Protein AF-X1QWC5-F1 (afdb_monomer_lite)

Radius of gyration: 26.07 Å; chains: 1; bounding box: 58×36×77 Å

pLDDT: mean 94.54, std 6.87, range [44.38, 98.62]

Organism: NCBI:txid412755

Secondary structure (DSSP, 8-state):
-HHHHHHHHHHHHHHHHHHHHHHHHHHHHHHHH-HHHHHHHHHHHHHHHHHHHHHHHHHHHHHHHHHHTTSSEEE--TT-SSPEEE---S-HHHHHHHHHHHGGGG-------

Sequence (113 aa):
IIPEIQAKQRELENKFIESVPYIDKIAAELYKKDKSLGRQFITDYSVNQGDNTVNEWKKLYIHLFTRFMDGNVKEPDPGQKNPKLQQPGYSKEWYKKIIEETGDKFKYKGEGN

Structure (mmCIF, N/CA/C/O backbone):
data_AF-X1QWC5-F1
#
_entry.id   AF-X1QWC5-F1
#
loop_
_atom_site.group_PDB
_atom_site.id
_atom_site.type_symbol
_atom_site.label_atom_id
_atom_site.label_alt_id
_atom_site.label_comp_id
_atom_site.label_asym_id
_atom_site.label_entity_id
_atom_site.label_seq_id
_atom_site.pdbx_PDB_ins_code
_atom_site.Cartn_x
_atom_site.Cartn_y
_atom_site.Cartn_z
_atom_site.occupancy
_atom_site.B_iso_or_equiv
_atom_site.auth_seq_id
_atom_site.auth_comp_id
_atom_site.auth_asym_id
_atom_site.auth_atom_id
_atom_site.pdbx_PDB_model_num
ATOM 1 N N . ILE A 1 1 ? -4.423 2.493 11.694 1.00 89.44 1 ILE A N 1
ATOM 2 C CA . ILE A 1 1 ? -4.800 2.430 10.256 1.00 89.44 1 ILE A CA 1
ATOM 3 C C . ILE A 1 1 ? -4.093 3.476 9.382 1.00 89.44 1 ILE A C 1
ATOM 5 O O . ILE A 1 1 ? -3.093 3.101 8.791 1.00 89.44 1 ILE A O 1
ATOM 9 N N . ILE A 1 2 ? -4.536 4.746 9.260 1.00 93.69 2 ILE A N 1
ATOM 10 C CA . ILE A 1 2 ? -3.947 5.695 8.270 1.00 93.69 2 ILE A CA 1
ATOM 11 C C . ILE A 1 2 ? -2.413 5.830 8.366 1.00 93.69 2 ILE A C 1
ATOM 13 O O . ILE A 1 2 ? -1.764 5.732 7.325 1.00 93.69 2 ILE A O 1
ATOM 17 N N . PRO A 1 3 ? -1.804 5.977 9.562 1.00 94.50 3 PRO A N 1
ATOM 18 C CA . PRO A 1 3 ? -0.346 6.056 9.664 1.00 94.50 3 PRO A CA 1
ATOM 19 C C . PRO A 1 3 ? 0.387 4.827 9.103 1.00 94.50 3 PRO A C 1
ATOM 21 O O . PRO A 1 3 ? 1.431 4.976 8.474 1.00 94.50 3 PRO A O 1
ATOM 24 N N . GLU A 1 4 ? -0.167 3.625 9.280 1.00 94.88 4 GLU A N 1
ATOM 25 C CA . GLU A 1 4 ? 0.416 2.369 8.781 1.00 94.88 4 GLU A CA 1
ATOM 26 C C . GLU A 1 4 ? 0.295 2.250 7.259 1.00 94.88 4 GLU A C 1
ATOM 28 O O . GLU A 1 4 ? 1.241 1.828 6.596 1.00 94.88 4 GLU A O 1
ATOM 33 N N . ILE A 1 5 ? -0.835 2.693 6.697 1.00 97.56 5 ILE A N 1
ATOM 34 C CA . ILE A 1 5 ? -1.030 2.780 5.244 1.00 97.56 5 ILE A CA 1
ATOM 35 C C . ILE A 1 5 ? 0.021 3.708 4.634 1.00 97.56 5 ILE A C 1
ATOM 37 O O . ILE A 1 5 ? 0.732 3.319 3.710 1.00 97.56 5 ILE A O 1
ATOM 41 N N . GLN A 1 6 ? 0.164 4.913 5.187 1.00 98.31 6 GLN A N 1
ATOM 42 C CA . GLN A 1 6 ? 1.134 5.889 4.695 1.00 98.31 6 GLN A CA 1
ATOM 43 C C . GLN A 1 6 ? 2.582 5.414 4.865 1.00 98.31 6 GLN A C 1
ATOM 45 O O . GLN A 1 6 ? 3.434 5.742 4.042 1.00 98.31 6 GLN A O 1
ATOM 50 N N . ALA A 1 7 ? 2.882 4.653 5.921 1.00 97.94 7 ALA A N 1
ATOM 51 C CA . ALA A 1 7 ? 4.205 4.072 6.114 1.00 97.94 7 ALA A CA 1
ATOM 52 C C . ALA A 1 7 ? 4.546 3.069 5.002 1.00 97.94 7 ALA A C 1
ATOM 54 O O . ALA A 1 7 ? 5.587 3.220 4.365 1.00 97.94 7 ALA A O 1
ATOM 55 N N . LYS A 1 8 ? 3.653 2.111 4.712 1.00 98.12 8 LYS A N 1
ATOM 56 C CA . LYS A 1 8 ? 3.865 1.130 3.633 1.00 98.12 8 LYS A CA 1
ATOM 57 C C . LYS A 1 8 ? 3.882 1.785 2.248 1.00 98.12 8 LYS A C 1
ATOM 59 O O . LYS A 1 8 ? 4.681 1.390 1.404 1.00 98.12 8 LYS A O 1
ATOM 64 N N . GLN A 1 9 ? 3.052 2.804 2.025 1.00 98.31 9 GLN A N 1
ATOM 65 C CA . GLN A 1 9 ? 3.083 3.589 0.791 1.00 98.31 9 GLN A CA 1
ATOM 66 C C . GLN A 1 9 ? 4.466 4.220 0.572 1.00 98.31 9 GLN A C 1
ATOM 68 O O . GLN A 1 9 ? 5.087 3.974 -0.459 1.00 98.31 9 GLN A O 1
ATOM 73 N N . ARG A 1 10 ? 4.981 4.961 1.565 1.00 98.50 10 ARG A N 1
ATOM 74 C CA . ARG A 1 10 ? 6.307 5.595 1.481 1.00 98.50 10 ARG A CA 1
ATOM 75 C C . ARG A 1 10 ? 7.433 4.581 1.300 1.00 98.50 10 ARG A C 1
ATOM 77 O O . ARG A 1 10 ? 8.359 4.840 0.545 1.00 98.50 10 ARG A O 1
ATOM 84 N N . GLU A 1 11 ? 7.360 3.441 1.984 1.00 98.06 11 GLU A N 1
ATOM 85 C CA . GLU A 1 11 ? 8.340 2.357 1.845 1.00 98.06 11 GLU A CA 1
ATOM 86 C C . GLU A 1 11 ? 8.457 1.885 0.386 1.00 98.06 11 GLU A C 1
ATOM 88 O O . GLU A 1 11 ? 9.564 1.791 -0.144 1.00 98.06 11 GLU A O 1
ATOM 93 N N . LEU A 1 12 ? 7.324 1.623 -0.276 1.00 98.25 12 LEU A N 1
ATOM 94 C CA . LEU A 1 12 ? 7.303 1.175 -1.670 1.00 98.25 12 LEU A CA 1
ATOM 95 C C . LEU A 1 12 ? 7.740 2.285 -2.634 1.00 98.25 12 LEU A C 1
ATOM 97 O O . LEU A 1 12 ? 8.581 2.043 -3.497 1.00 98.25 12 LEU A O 1
ATOM 101 N N . GLU A 1 13 ? 7.215 3.500 -2.466 1.00 98.19 13 GLU A N 1
ATOM 102 C CA . GLU A 1 13 ? 7.549 4.648 -3.317 1.00 98.19 13 GLU A CA 1
ATOM 103 C C . GLU A 1 13 ? 9.044 4.979 -3.267 1.00 98.19 13 GLU A C 1
ATOM 105 O O . GLU A 1 13 ? 9.680 5.080 -4.316 1.00 98.19 13 GLU A O 1
ATOM 110 N N . ASN A 1 14 ? 9.629 5.065 -2.069 1.00 98.44 14 ASN A N 1
ATOM 111 C CA . ASN A 1 14 ? 11.056 5.344 -1.908 1.00 98.44 14 ASN A CA 1
ATOM 112 C C . ASN A 1 14 ? 11.911 4.259 -2.568 1.00 98.44 14 ASN A C 1
ATOM 114 O O . ASN A 1 14 ? 12.844 4.574 -3.303 1.00 98.44 14 ASN A O 1
ATOM 118 N N . LYS A 1 15 ? 11.547 2.983 -2.389 1.00 97.50 15 LYS A N 1
ATOM 119 C CA . LYS A 1 15 ? 12.245 1.868 -3.040 1.00 97.50 15 LYS A CA 1
ATOM 120 C C . LYS A 1 15 ? 12.230 1.997 -4.566 1.00 97.50 15 LYS A C 1
ATOM 122 O O . LYS A 1 15 ? 13.233 1.697 -5.218 1.00 97.50 15 LYS A O 1
ATOM 127 N N . PHE A 1 16 ? 11.118 2.428 -5.160 1.00 97.50 16 PHE A N 1
ATOM 128 C CA . PHE A 1 16 ? 11.049 2.655 -6.606 1.00 97.50 16 PHE A CA 1
ATOM 129 C C . PHE A 1 16 ? 11.891 3.855 -7.031 1.00 97.50 16 PHE A C 1
ATOM 131 O O . PHE A 1 16 ? 12.699 3.720 -7.944 1.00 97.50 16 PHE A O 1
ATOM 138 N N . ILE A 1 17 ? 11.772 4.986 -6.334 1.00 98.19 17 ILE A N 1
ATOM 139 C CA . ILE A 1 17 ? 12.552 6.200 -6.612 1.00 98.19 17 ILE A CA 1
ATOM 140 C C . ILE A 1 17 ? 14.059 5.906 -6.592 1.00 98.19 17 ILE A C 1
ATOM 142 O O . ILE A 1 17 ? 14.786 6.350 -7.478 1.00 98.19 17 ILE A O 1
ATOM 146 N N . GLU A 1 18 ? 14.523 5.128 -5.615 1.00 97.75 18 GLU A N 1
ATOM 147 C CA . GLU A 1 18 ? 15.937 4.774 -5.471 1.00 97.75 18 GLU A CA 1
ATOM 148 C C . GLU A 1 18 ? 16.406 3.747 -6.512 1.00 97.75 18 GLU A C 1
ATOM 150 O O . GLU A 1 18 ? 17.527 3.843 -7.014 1.00 97.75 18 GLU A O 1
ATOM 155 N N . SER A 1 19 ? 15.574 2.756 -6.852 1.00 96.06 19 SER A N 1
ATOM 156 C CA . SER A 1 19 ? 15.990 1.647 -7.725 1.00 96.06 19 SER A CA 1
ATOM 157 C C . SER A 1 19 ? 15.859 1.939 -9.220 1.00 96.06 19 SER A C 1
ATOM 159 O O . SER A 1 19 ? 16.701 1.476 -9.994 1.00 96.06 19 SER A O 1
ATOM 161 N N . VAL A 1 20 ? 14.852 2.711 -9.644 1.00 97.50 20 VAL A N 1
ATOM 162 C CA . VAL A 1 20 ? 14.552 2.957 -11.067 1.00 97.50 20 VAL A CA 1
ATOM 163 C C . VAL A 1 20 ? 15.760 3.494 -11.851 1.00 97.50 20 VAL A C 1
ATOM 165 O O . VAL A 1 20 ? 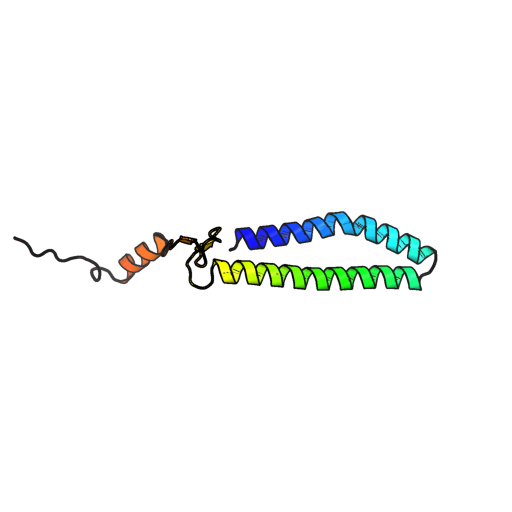16.065 2.907 -12.887 1.00 97.50 20 VAL A O 1
ATOM 168 N N . PRO A 1 21 ? 16.544 4.486 -11.374 1.00 98.06 21 PRO A N 1
ATOM 169 C CA . PRO A 1 21 ? 17.696 4.987 -12.133 1.00 98.06 21 PRO A CA 1
ATOM 170 C C . PRO A 1 21 ? 18.753 3.915 -12.451 1.00 98.06 21 PRO A C 1
ATOM 172 O O . PRO A 1 21 ? 19.370 3.928 -13.519 1.00 98.06 21 PRO A O 1
ATOM 175 N N . TYR A 1 22 ? 18.974 2.971 -11.531 1.00 97.50 22 TYR A N 1
ATOM 176 C CA . TYR A 1 22 ? 19.908 1.860 -11.734 1.00 97.50 22 TYR A CA 1
ATOM 177 C C . TYR A 1 22 ? 19.360 0.841 -12.737 1.00 97.50 22 TYR A C 1
ATOM 179 O O . TYR A 1 22 ? 20.084 0.384 -13.625 1.00 97.50 22 TYR A O 1
ATOM 187 N N . ILE A 1 23 ? 18.072 0.519 -12.619 1.00 98.06 23 ILE A N 1
ATOM 188 C CA . ILE A 1 23 ? 17.378 -0.397 -13.525 1.00 98.06 23 ILE A CA 1
ATOM 189 C C . ILE A 1 23 ? 17.356 0.167 -14.946 1.00 98.06 23 ILE A C 1
ATOM 191 O O . ILE A 1 23 ? 17.694 -0.556 -15.882 1.00 98.06 23 ILE A O 1
ATOM 195 N N . ASP A 1 24 ? 17.068 1.458 -15.106 1.00 97.38 24 ASP A N 1
ATOM 196 C CA . ASP A 1 24 ? 17.076 2.145 -16.399 1.00 97.38 24 ASP A CA 1
ATOM 197 C C . ASP A 1 24 ? 18.462 2.116 -17.045 1.00 97.38 24 ASP A C 1
ATOM 199 O O . ASP A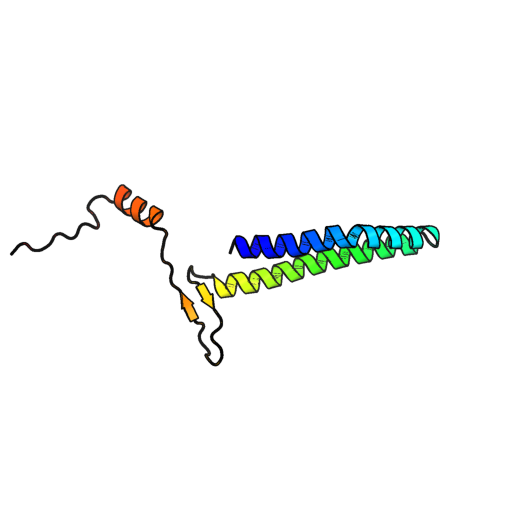 1 24 ? 18.590 1.861 -18.246 1.00 97.38 24 ASP A O 1
ATOM 203 N N . LYS A 1 25 ? 19.524 2.310 -16.252 1.00 98.12 25 LYS A N 1
ATOM 204 C CA . LYS A 1 25 ? 20.902 2.207 -16.747 1.00 98.12 25 LYS A CA 1
ATOM 205 C C . LYS A 1 25 ? 21.197 0.804 -17.285 1.00 98.12 25 LYS A C 1
ATOM 207 O O . LYS A 1 25 ? 21.722 0.682 -18.393 1.00 98.12 25 LYS A O 1
ATOM 212 N N . ILE A 1 26 ? 20.836 -0.243 -16.541 1.00 97.75 26 ILE A N 1
ATOM 213 C CA . ILE A 1 26 ? 21.016 -1.633 -16.989 1.00 97.75 26 ILE A CA 1
ATOM 214 C 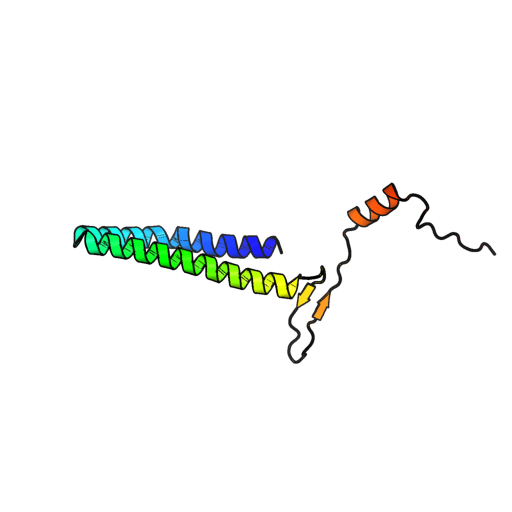C . ILE A 1 26 ? 20.190 -1.904 -18.243 1.00 97.75 26 ILE A C 1
ATOM 216 O O . ILE A 1 26 ? 20.718 -2.435 -19.219 1.00 97.75 26 ILE A O 1
ATOM 220 N N . ALA A 1 27 ? 18.915 -1.513 -18.245 1.00 97.62 27 ALA A N 1
ATOM 221 C CA . ALA A 1 27 ? 18.023 -1.706 -19.379 1.00 97.62 27 ALA A CA 1
ATOM 222 C C . ALA A 1 27 ? 18.586 -1.039 -20.643 1.00 97.62 27 ALA A C 1
ATOM 224 O O . ALA A 1 27 ? 18.607 -1.658 -21.707 1.00 97.62 27 ALA A O 1
ATOM 225 N N . ALA A 1 28 ? 19.122 0.180 -20.525 1.00 97.94 28 ALA A N 1
ATOM 226 C CA . ALA A 1 28 ? 19.751 0.897 -21.628 1.00 97.94 28 ALA A CA 1
ATOM 227 C C . ALA A 1 28 ? 21.034 0.211 -22.131 1.00 97.94 28 ALA A C 1
ATOM 229 O O . ALA A 1 28 ? 21.260 0.142 -23.341 1.00 97.94 28 ALA A O 1
ATOM 230 N N . GLU A 1 29 ? 21.878 -0.307 -21.235 1.00 98.06 29 GLU A N 1
ATOM 231 C CA . GLU A 1 29 ? 23.080 -1.063 -21.609 1.00 98.06 29 GLU A CA 1
ATOM 232 C C . GLU A 1 29 ? 22.737 -2.381 -22.314 1.00 98.06 29 GLU A C 1
ATOM 234 O O . GLU A 1 29 ? 23.342 -2.703 -23.340 1.00 98.06 29 GLU A O 1
ATOM 239 N N . LEU A 1 30 ? 21.740 -3.116 -21.813 1.00 98.12 30 LEU A N 1
ATOM 240 C CA . LEU A 1 30 ? 21.236 -4.334 -22.448 1.00 98.12 30 LEU A CA 1
ATOM 241 C C . LEU A 1 30 ? 20.622 -4.025 -23.812 1.00 98.12 30 LEU A C 1
ATOM 243 O O . LEU A 1 30 ? 20.943 -4.705 -24.779 1.00 98.12 30 LEU A O 1
ATOM 247 N N . TYR A 1 31 ? 19.830 -2.958 -23.918 1.00 97.75 31 TYR A N 1
ATOM 248 C CA . TYR A 1 31 ? 19.183 -2.547 -25.164 1.00 97.75 31 TYR A CA 1
ATOM 249 C C . TYR A 1 31 ? 20.183 -2.177 -26.267 1.00 97.75 31 TYR A C 1
ATOM 251 O O . TYR A 1 31 ? 19.949 -2.472 -27.440 1.00 97.75 31 TYR A O 1
ATOM 259 N N . LYS A 1 32 ? 21.310 -1.546 -25.905 1.00 97.94 32 LYS A N 1
ATOM 260 C CA . LYS A 1 32 ? 22.402 -1.238 -26.846 1.00 97.94 32 LYS A CA 1
ATOM 261 C C . LYS A 1 32 ? 23.061 -2.499 -27.405 1.00 97.94 32 LYS A C 1
ATOM 263 O O . LYS A 1 32 ? 23.487 -2.482 -28.555 1.00 97.94 32 LYS A O 1
ATOM 268 N N . LYS A 1 33 ? 23.165 -3.559 -26.597 1.00 96.69 33 LYS A N 1
ATOM 269 C CA . LYS A 1 33 ? 23.736 -4.852 -27.007 1.00 96.69 33 LYS A CA 1
ATOM 270 C C . LYS A 1 33 ? 22.738 -5.657 -27.836 1.00 96.69 33 LYS A C 1
ATOM 272 O O . LYS A 1 33 ? 23.078 -6.144 -28.906 1.00 96.69 33 LYS A O 1
ATOM 277 N N . ASP A 1 34 ? 21.512 -5.762 -27.339 1.00 97.81 34 ASP A N 1
ATOM 278 C CA . ASP A 1 34 ? 20.396 -6.450 -27.972 1.00 97.81 34 ASP A CA 1
ATOM 279 C C . ASP A 1 34 ? 19.081 -5.771 -27.559 1.00 97.81 34 ASP A C 1
ATOM 281 O O . ASP A 1 34 ? 18.678 -5.754 -26.391 1.00 97.81 34 ASP A O 1
ATOM 285 N N . LYS A 1 35 ? 18.369 -5.229 -28.551 1.00 97.19 35 LYS A N 1
ATOM 286 C CA . LYS A 1 35 ? 17.098 -4.529 -28.337 1.00 97.19 35 LYS A CA 1
ATOM 287 C C . LYS A 1 35 ? 16.019 -5.426 -27.728 1.00 97.19 35 LYS A C 1
ATOM 289 O O . LYS A 1 35 ? 15.157 -4.933 -27.001 1.00 97.19 35 LYS A O 1
ATOM 294 N N . SER A 1 36 ? 16.014 -6.717 -28.053 1.00 97.81 36 SER A N 1
ATOM 295 C CA . SER A 1 36 ? 15.076 -7.681 -27.479 1.00 97.81 36 SER A CA 1
ATOM 296 C C . SER A 1 36 ? 15.356 -7.873 -25.995 1.00 97.81 36 SER A C 1
ATOM 298 O O . SER A 1 36 ? 14.440 -7.753 -25.184 1.00 97.81 36 SER A O 1
ATOM 300 N N . LEU A 1 37 ? 16.628 -8.054 -25.637 1.00 97.44 37 LEU A N 1
ATOM 301 C CA . LEU A 1 37 ? 17.051 -8.274 -24.257 1.00 97.44 37 LEU A CA 1
ATOM 302 C C . LEU A 1 37 ? 16.730 -7.079 -23.352 1.00 97.44 37 LEU A C 1
ATOM 304 O O . LEU A 1 37 ? 16.178 -7.258 -22.271 1.00 97.44 37 LEU A O 1
ATOM 308 N N . GLY A 1 38 ? 17.013 -5.853 -23.805 1.00 97.88 38 GLY A N 1
ATOM 309 C CA . GLY A 1 38 ? 16.674 -4.648 -23.040 1.00 97.88 38 GLY A CA 1
ATOM 310 C C . GLY A 1 38 ? 15.165 -4.472 -22.829 1.00 97.88 38 GLY A C 1
ATOM 311 O O . GLY A 1 38 ? 14.735 -4.147 -21.723 1.00 97.88 38 GLY A O 1
ATOM 312 N N . ARG A 1 39 ? 14.347 -4.734 -23.864 1.00 98.00 39 ARG A N 1
ATOM 313 C CA . ARG A 1 39 ? 12.876 -4.675 -23.752 1.00 98.00 39 ARG A CA 1
ATOM 314 C C . ARG A 1 39 ? 12.329 -5.741 -22.814 1.00 98.00 39 ARG A C 1
ATOM 316 O O . ARG A 1 39 ? 11.445 -5.441 -22.017 1.00 98.00 39 ARG A O 1
ATOM 323 N N . GLN A 1 40 ? 12.844 -6.963 -22.906 1.00 98.12 40 GLN A N 1
ATOM 324 C CA . GLN A 1 40 ? 12.435 -8.043 -22.021 1.00 98.12 40 GLN A CA 1
ATOM 325 C C . GLN A 1 40 ? 12.784 -7.706 -20.569 1.00 98.12 40 GLN A C 1
ATOM 327 O O . GLN A 1 40 ? 11.908 -7.749 -19.716 1.00 98.12 40 GLN A O 1
ATOM 332 N N . PHE A 1 41 ? 14.013 -7.257 -20.304 1.00 98.31 41 PHE A N 1
ATOM 333 C CA . PHE A 1 41 ? 14.459 -6.917 -18.953 1.00 98.31 41 PHE A CA 1
ATOM 334 C C . PHE A 1 41 ? 13.582 -5.854 -18.275 1.00 98.31 41 PHE A C 1
ATOM 336 O O . PHE A 1 41 ? 13.158 -6.049 -17.136 1.00 98.31 41 PHE A O 1
ATOM 343 N N . ILE A 1 42 ? 13.280 -4.742 -18.960 1.00 97.56 42 ILE A N 1
ATOM 344 C CA . ILE A 1 42 ? 12.440 -3.691 -18.365 1.00 97.56 42 ILE A CA 1
ATOM 345 C C . ILE A 1 42 ? 10.988 -4.159 -18.187 1.00 97.56 42 ILE A C 1
ATOM 347 O O . ILE A 1 42 ? 10.364 -3.830 -17.183 1.00 97.56 42 ILE A O 1
ATOM 351 N N . THR A 1 43 ? 10.475 -4.981 -19.112 1.00 98.12 43 THR A N 1
ATOM 352 C CA . THR A 1 43 ? 9.132 -5.576 -19.005 1.00 98.12 43 THR A CA 1
ATOM 353 C C . THR A 1 43 ? 9.045 -6.482 -17.782 1.00 98.12 43 THR A C 1
ATOM 355 O O . THR A 1 43 ? 8.152 -6.308 -16.954 1.00 98.12 43 THR A O 1
ATOM 358 N N . ASP A 1 44 ? 10.005 -7.395 -17.631 1.00 98.38 44 ASP A N 1
ATOM 359 C CA . ASP A 1 44 ? 10.072 -8.323 -16.505 1.00 98.38 4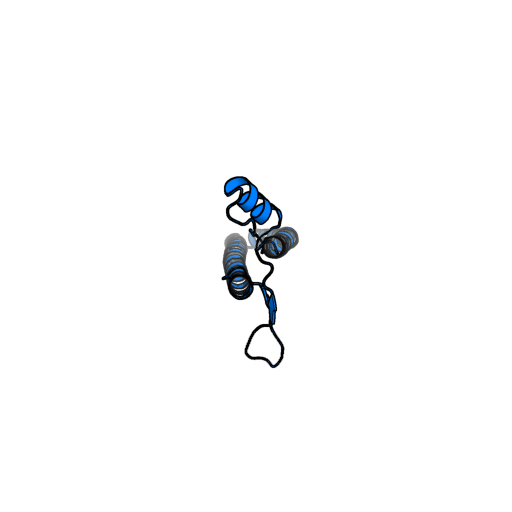4 ASP A CA 1
ATOM 360 C C . ASP A 1 44 ? 10.206 -7.559 -15.185 1.00 98.38 44 ASP A C 1
ATOM 362 O O . ASP A 1 44 ? 9.526 -7.878 -14.210 1.00 98.38 44 ASP A O 1
ATOM 366 N N . TYR A 1 45 ? 11.033 -6.510 -15.139 1.00 97.75 45 TYR A N 1
ATOM 367 C CA . TYR A 1 45 ? 11.123 -5.644 -13.966 1.00 97.75 45 TYR A CA 1
ATOM 368 C C . TYR A 1 45 ? 9.769 -5.010 -13.624 1.00 97.75 45 TYR A C 1
ATOM 370 O O . TYR A 1 45 ? 9.320 -5.131 -12.483 1.00 97.75 45 TYR A O 1
ATOM 378 N N . SER A 1 46 ? 9.102 -4.367 -14.588 1.00 97.94 46 SER A N 1
ATOM 379 C CA . SER A 1 46 ? 7.822 -3.689 -14.359 1.00 97.94 46 SER A CA 1
ATOM 380 C C . SER A 1 46 ? 6.728 -4.647 -13.888 1.00 97.94 46 SER A C 1
ATOM 382 O O . SER A 1 46 ? 6.028 -4.332 -12.925 1.00 97.94 46 SER A O 1
ATOM 384 N N . VAL A 1 47 ? 6.606 -5.823 -14.514 1.00 98.50 47 VAL A N 1
ATOM 385 C CA . VAL A 1 47 ? 5.638 -6.857 -14.107 1.00 98.50 47 VAL A CA 1
ATOM 386 C C . VAL A 1 47 ? 5.933 -7.327 -12.684 1.00 98.50 47 VAL A C 1
ATOM 388 O O . VAL A 1 47 ? 5.050 -7.280 -11.828 1.00 98.50 47 VAL A O 1
ATOM 391 N N . ASN A 1 48 ? 7.191 -7.665 -12.387 1.00 98.25 48 ASN A N 1
ATOM 392 C CA . ASN A 1 48 ? 7.589 -8.124 -11.057 1.00 98.25 48 ASN A CA 1
ATOM 393 C C . ASN A 1 48 ? 7.351 -7.064 -9.968 1.00 98.25 48 ASN A C 1
ATOM 395 O O . ASN A 1 48 ? 6.906 -7.405 -8.871 1.00 98.25 48 ASN A O 1
ATOM 399 N N . GLN A 1 49 ? 7.624 -5.779 -10.235 1.00 97.94 49 GLN A N 1
ATOM 400 C CA . GLN A 1 49 ? 7.335 -4.716 -9.263 1.00 97.94 49 GLN A CA 1
ATOM 401 C C . GLN A 1 49 ? 5.827 -4.510 -9.067 1.00 97.94 49 GLN A C 1
ATOM 403 O O . GLN A 1 49 ? 5.391 -4.283 -7.933 1.00 97.94 49 GLN A O 1
ATOM 408 N N . GLY A 1 50 ? 5.027 -4.626 -10.131 1.00 98.12 50 GLY A N 1
ATOM 409 C CA . GLY A 1 50 ? 3.566 -4.580 -10.053 1.00 98.12 50 GLY A CA 1
ATOM 410 C C . GLY A 1 50 ? 3.009 -5.700 -9.174 1.00 98.12 50 GLY A C 1
ATOM 411 O O . GLY A 1 50 ? 2.301 -5.434 -8.198 1.00 98.12 50 GLY A O 1
ATOM 412 N N . ASP A 1 51 ? 3.411 -6.939 -9.449 1.00 98.62 51 ASP A N 1
ATOM 413 C CA . ASP A 1 51 ? 2.994 -8.113 -8.678 1.00 98.62 51 ASP A CA 1
ATOM 414 C C . ASP A 1 51 ? 3.441 -8.025 -7.216 1.00 98.62 51 ASP A C 1
ATOM 416 O O . ASP A 1 51 ? 2.658 -8.281 -6.294 1.00 98.62 51 ASP A O 1
ATOM 420 N N . ASN A 1 52 ? 4.687 -7.604 -6.976 1.00 98.06 52 ASN A N 1
ATOM 421 C CA . ASN A 1 52 ? 5.193 -7.396 -5.624 1.00 98.06 52 ASN A CA 1
ATOM 422 C C . ASN A 1 52 ? 4.381 -6.332 -4.873 1.00 98.06 52 ASN A C 1
ATOM 424 O O . ASN A 1 52 ? 4.034 -6.541 -3.713 1.00 98.06 52 ASN A O 1
ATOM 428 N N . THR A 1 53 ? 4.028 -5.226 -5.531 1.00 98.38 53 THR A N 1
ATOM 429 C CA . THR A 1 53 ? 3.199 -4.167 -4.936 1.00 98.38 53 THR A CA 1
ATOM 430 C C . THR A 1 53 ? 1.858 -4.723 -4.476 1.00 98.38 53 THR A C 1
ATOM 432 O O . THR A 1 53 ? 1.487 -4.558 -3.314 1.00 98.38 53 THR A O 1
ATOM 435 N N . VAL A 1 54 ? 1.151 -5.448 -5.346 1.00 98.56 54 VAL A N 1
ATOM 436 C CA . VAL A 1 54 ? -0.135 -6.071 -4.997 1.00 98.56 54 VAL A CA 1
ATOM 437 C C . VAL A 1 54 ? 0.020 -7.036 -3.819 1.00 98.56 54 VAL A C 1
ATOM 439 O O . VAL A 1 54 ? -0.805 -7.036 -2.902 1.00 98.56 54 VAL A O 1
ATOM 442 N N . ASN A 1 55 ? 1.080 -7.843 -3.809 1.00 98.62 55 ASN A N 1
ATOM 443 C CA . ASN A 1 55 ? 1.345 -8.782 -2.722 1.00 98.62 55 ASN A CA 1
ATOM 444 C C . ASN A 1 55 ? 1.629 -8.076 -1.387 1.00 98.62 55 ASN A C 1
ATOM 446 O O . ASN A 1 55 ? 1.099 -8.493 -0.356 1.00 98.62 55 ASN A O 1
ATOM 450 N N . GLU A 1 56 ? 2.404 -6.993 -1.388 1.00 98.38 56 GLU A N 1
ATOM 451 C CA . GLU A 1 56 ? 2.662 -6.189 -0.188 1.00 98.38 56 GLU A CA 1
ATOM 452 C C . GLU A 1 56 ? 1.383 -5.529 0.346 1.00 98.38 56 GLU A C 1
ATOM 454 O O . GLU A 1 56 ? 1.126 -5.567 1.552 1.00 98.38 56 GLU A O 1
ATOM 459 N N . TRP A 1 57 ? 0.516 -5.023 -0.534 1.00 98.44 57 TRP A N 1
ATOM 460 C CA . TRP A 1 57 ? -0.788 -4.486 -0.131 1.00 98.44 57 TRP A CA 1
ATOM 461 C C . TRP A 1 57 ? -1.720 -5.554 0.445 1.00 98.44 57 TRP A C 1
ATOM 463 O O . TRP A 1 57 ? -2.413 -5.288 1.427 1.00 98.44 57 TRP A O 1
ATOM 473 N N . LYS A 1 58 ? -1.708 -6.781 -0.090 1.00 98.50 58 LYS A N 1
ATOM 474 C CA . LYS A 1 58 ? -2.455 -7.910 0.496 1.00 98.50 58 LYS A CA 1
ATOM 475 C C . LYS A 1 58 ? -1.966 -8.239 1.908 1.00 98.50 58 LYS A C 1
ATOM 477 O O . LYS A 1 58 ? -2.787 -8.447 2.800 1.00 98.50 58 LYS A O 1
ATOM 482 N N . LYS A 1 59 ? -0.649 -8.250 2.139 1.00 98.19 59 LYS A N 1
ATOM 483 C CA . LYS A 1 59 ? -0.076 -8.458 3.483 1.00 98.19 59 LYS A CA 1
ATOM 484 C C . LYS A 1 59 ? -0.485 -7.344 4.443 1.00 98.19 59 LYS A C 1
ATOM 486 O O . LYS A 1 59 ? -0.902 -7.632 5.565 1.00 98.19 59 LYS A O 1
ATOM 491 N N . LEU A 1 60 ? -0.419 -6.088 3.996 1.00 98.00 60 LEU A N 1
ATOM 492 C CA . LEU A 1 60 ? -0.868 -4.948 4.792 1.00 98.00 60 LEU A CA 1
ATOM 493 C C . LEU A 1 60 ? -2.358 -5.061 5.130 1.00 98.00 60 LEU A C 1
ATOM 495 O O . LEU A 1 60 ? -2.735 -4.851 6.277 1.00 98.00 60 LEU A O 1
ATOM 499 N N . TYR A 1 61 ? -3.201 -5.434 4.165 1.00 97.38 61 TYR A N 1
ATOM 500 C CA . TYR A 1 61 ? -4.624 -5.657 4.408 1.00 97.38 61 TYR A CA 1
ATOM 501 C C . TYR A 1 61 ? -4.851 -6.700 5.506 1.00 97.38 61 TYR A C 1
ATOM 503 O O . TYR A 1 61 ? -5.601 -6.430 6.439 1.00 97.38 61 TYR A O 1
ATOM 511 N N . ILE A 1 62 ? -4.173 -7.851 5.445 1.00 96.75 62 ILE A N 1
ATOM 512 C CA . ILE A 1 62 ? -4.286 -8.895 6.477 1.00 96.75 62 ILE A CA 1
ATOM 513 C C . ILE A 1 62 ? -3.892 -8.335 7.850 1.00 96.75 62 ILE A C 1
ATOM 515 O O . ILE A 1 62 ? -4.609 -8.548 8.831 1.00 96.75 62 ILE A O 1
ATOM 519 N N . HIS A 1 63 ? -2.793 -7.580 7.924 1.00 95.50 63 HIS A N 1
ATOM 520 C CA . HIS A 1 63 ? -2.348 -6.940 9.162 1.00 95.50 63 HIS A CA 1
ATOM 521 C C . HIS A 1 63 ? -3.394 -5.966 9.721 1.00 95.50 63 HIS A C 1
ATOM 523 O O . HIS A 1 63 ? -3.810 -6.084 10.872 1.00 95.50 63 HIS A O 1
ATOM 529 N N . LEU A 1 64 ? -3.867 -5.032 8.894 1.00 96.06 64 LEU A N 1
ATOM 530 C CA . LEU A 1 64 ? -4.837 -4.018 9.304 1.00 96.06 64 LEU A CA 1
ATOM 531 C C . LEU A 1 64 ? -6.179 -4.643 9.689 1.00 96.06 64 LEU A C 1
ATOM 533 O O . LEU A 1 64 ? -6.773 -4.259 10.694 1.00 96.06 64 LEU A O 1
ATOM 537 N N . PHE A 1 65 ? -6.651 -5.615 8.910 1.00 95.12 65 PHE A N 1
ATOM 538 C CA . PHE A 1 65 ? -7.916 -6.288 9.165 1.00 95.12 65 PHE A CA 1
ATOM 539 C C . PHE A 1 65 ? -7.875 -7.026 10.503 1.00 95.12 65 PHE A C 1
ATOM 541 O O . PHE A 1 65 ? -8.711 -6.780 11.368 1.00 95.12 65 PHE A O 1
ATOM 548 N N . THR A 1 66 ? -6.861 -7.864 10.726 1.00 93.38 66 THR A N 1
ATOM 549 C CA . THR A 1 66 ? -6.734 -8.623 11.982 1.00 93.38 66 THR A CA 1
ATOM 550 C C . THR A 1 66 ? -6.585 -7.720 13.208 1.00 93.38 66 THR A C 1
ATOM 552 O O . THR A 1 66 ? -7.109 -8.046 14.274 1.00 93.38 66 THR A O 1
ATOM 555 N N . ARG A 1 67 ? -5.941 -6.558 13.053 1.00 94.62 67 ARG A N 1
ATOM 556 C CA . ARG A 1 67 ? -5.712 -5.598 14.137 1.00 94.62 67 ARG A CA 1
ATOM 557 C C . ARG A 1 67 ? -6.917 -4.711 14.455 1.00 94.62 67 ARG A C 1
ATOM 559 O O . ARG A 1 67 ? -7.111 -4.398 15.627 1.00 94.62 67 ARG A O 1
ATOM 566 N N . PHE A 1 68 ? -7.713 -4.315 13.455 1.00 94.06 68 PHE A N 1
ATOM 567 C CA . PHE A 1 68 ? -8.710 -3.237 13.588 1.00 94.06 68 PHE A CA 1
ATOM 568 C C . PHE A 1 68 ? -10.150 -3.588 13.146 1.00 94.06 68 PHE A C 1
ATOM 570 O O . PHE A 1 68 ? -10.986 -2.689 13.075 1.00 94.06 68 PHE A O 1
ATOM 577 N N . MET A 1 69 ? -10.468 -4.854 12.837 1.00 92.19 69 MET A N 1
ATOM 578 C CA . MET A 1 69 ? -11.738 -5.267 12.192 1.00 92.19 69 MET A CA 1
ATOM 579 C C . MET A 1 69 ? -13.053 -4.752 12.813 1.00 92.19 69 MET A C 1
ATOM 581 O O . MET A 1 69 ? -14.032 -4.600 12.092 1.00 92.19 69 MET A O 1
ATOM 585 N N . ASP A 1 70 ? -13.110 -4.540 14.127 1.00 91.38 70 ASP A N 1
ATOM 586 C CA . ASP A 1 70 ? -14.342 -4.290 14.896 1.00 91.38 70 ASP A CA 1
ATOM 587 C C . ASP A 1 70 ? -14.292 -2.977 15.696 1.00 91.38 70 ASP A C 1
ATOM 589 O O . ASP A 1 70 ? -15.081 -2.772 16.615 1.00 91.38 70 ASP A O 1
ATOM 593 N N . GLY A 1 71 ? -13.342 -2.093 15.376 1.00 87.56 71 GLY A N 1
ATOM 594 C CA . GLY A 1 71 ? -13.116 -0.849 16.117 1.00 87.56 71 GLY A CA 1
ATOM 595 C C . GLY A 1 71 ? -12.302 -1.014 17.405 1.00 87.56 71 GLY A C 1
ATOM 596 O O . GLY A 1 71 ? -11.903 -0.010 17.996 1.00 87.56 71 GLY A O 1
ATOM 597 N N . ASN A 1 72 ? -11.985 -2.247 17.811 1.00 91.88 72 ASN A N 1
ATOM 598 C CA . ASN A 1 72 ? -10.969 -2.498 18.827 1.00 91.88 72 ASN A CA 1
ATOM 599 C C . ASN A 1 72 ? -9.578 -2.551 18.191 1.00 91.88 72 ASN A C 1
ATOM 601 O O . ASN A 1 72 ? -9.430 -2.768 16.988 1.00 91.88 72 ASN A O 1
ATOM 605 N N . VAL A 1 73 ? -8.551 -2.408 19.023 1.00 94.25 73 VAL A N 1
ATOM 606 C CA . VAL A 1 73 ? -7.156 -2.619 18.625 1.00 94.25 73 VAL A CA 1
ATOM 607 C C . VAL A 1 73 ? -6.670 -3.923 19.244 1.00 94.25 73 VAL A C 1
ATOM 609 O O . VAL A 1 73 ? -6.705 -4.079 20.468 1.00 94.25 73 VAL A O 1
ATOM 612 N N . LYS A 1 74 ? -6.251 -4.866 18.398 1.00 95.38 74 LYS A N 1
ATOM 613 C CA . LYS A 1 74 ? -5.776 -6.197 18.797 1.00 95.38 74 LYS A CA 1
ATOM 614 C C . LYS A 1 74 ? -4.272 -6.318 18.566 1.00 95.38 74 LYS A C 1
ATOM 616 O O . LYS A 1 74 ? -3.826 -6.279 17.423 1.00 95.38 74 LYS A O 1
ATOM 621 N N . GLU A 1 75 ? -3.504 -6.523 19.633 1.00 94.69 75 GLU A N 1
ATOM 622 C CA . GLU A 1 75 ? -2.068 -6.818 19.545 1.00 94.69 75 GLU A CA 1
ATOM 623 C C . GLU A 1 75 ? -1.776 -8.289 19.858 1.00 94.69 75 GLU A C 1
ATOM 625 O O . GLU A 1 75 ? -2.442 -8.868 20.721 1.00 94.69 75 GLU A O 1
ATOM 630 N N . PRO A 1 76 ? -0.750 -8.893 19.234 1.00 93.12 76 PRO A N 1
ATOM 631 C CA . PRO A 1 76 ? -0.234 -10.184 19.668 1.00 93.12 76 PRO A CA 1
ATOM 632 C C . PRO A 1 76 ? 0.177 -10.159 21.145 1.00 93.12 76 PRO A C 1
ATOM 634 O O . PRO A 1 76 ? 0.837 -9.221 21.595 1.00 93.12 76 PRO A O 1
ATOM 637 N N . ASP A 1 77 ? -0.178 -11.210 21.880 1.00 95.06 77 ASP A N 1
ATOM 638 C CA . ASP A 1 77 ? 0.229 -11.416 23.269 1.00 95.06 77 ASP A CA 1
ATOM 639 C C . ASP A 1 77 ? 1.070 -12.705 23.360 1.00 95.06 77 ASP A C 1
ATOM 641 O O . ASP A 1 77 ? 0.530 -13.807 23.207 1.00 95.06 77 ASP A O 1
ATOM 645 N N . PRO A 1 78 ? 2.408 -12.601 23.493 1.00 93.94 78 PRO A N 1
ATOM 646 C CA . PRO A 1 78 ? 3.297 -13.756 23.456 1.00 93.94 78 PRO A CA 1
ATOM 647 C C . PRO A 1 78 ? 2.929 -14.828 24.489 1.00 93.94 78 PRO A C 1
ATOM 649 O O . PRO A 1 78 ? 2.847 -14.571 25.686 1.00 93.94 78 PRO A O 1
ATOM 652 N N . GLY A 1 79 ? 2.750 -16.064 24.021 1.00 95.00 79 GLY A N 1
ATOM 653 C CA . GLY A 1 79 ? 2.373 -17.197 24.873 1.00 95.00 79 GLY A CA 1
ATOM 654 C C . GLY A 1 79 ? 0.874 -17.300 25.168 1.00 95.00 79 GLY A C 1
ATOM 655 O O . GLY A 1 79 ? 0.452 -18.289 25.766 1.00 95.00 79 GLY A O 1
ATOM 656 N N . GLN A 1 80 ? 0.061 -16.346 24.708 1.00 94.56 80 GLN A N 1
ATOM 657 C CA . GLN A 1 80 ? -1.392 -16.387 24.826 1.00 94.56 80 GLN A CA 1
ATOM 658 C C . GLN A 1 80 ? -2.051 -16.688 23.478 1.00 94.56 80 GLN A C 1
ATOM 660 O O . GLN A 1 80 ? -1.576 -16.296 22.414 1.00 94.56 80 GLN A O 1
ATOM 665 N N . LYS A 1 81 ? -3.185 -17.397 23.522 1.00 92.69 81 LYS A N 1
ATOM 666 C CA . LYS A 1 81 ? -4.017 -17.634 22.328 1.00 92.69 81 LYS A CA 1
ATOM 667 C C . LYS A 1 81 ? -4.844 -16.406 21.945 1.00 92.69 81 LYS A C 1
ATOM 669 O O . LYS A 1 81 ? -5.162 -16.228 20.774 1.00 92.69 81 LYS A O 1
ATOM 674 N N . ASN A 1 82 ? -5.214 -15.597 22.935 1.00 93.06 82 ASN A N 1
ATOM 675 C CA . ASN A 1 82 ? -6.019 -14.398 22.742 1.00 93.06 82 ASN A CA 1
ATOM 676 C C . ASN A 1 82 ? -5.110 -13.170 22.611 1.00 93.06 82 ASN A C 1
ATOM 678 O O . ASN A 1 82 ? -4.093 -13.108 23.299 1.00 93.06 82 ASN A O 1
ATOM 682 N N . PRO A 1 83 ? -5.469 -12.188 21.766 1.00 94.44 83 PRO A N 1
ATOM 683 C CA . PRO A 1 83 ? -4.709 -10.955 21.650 1.00 94.44 83 PRO A CA 1
ATOM 684 C C . PRO A 1 83 ? -4.913 -10.062 22.875 1.00 94.44 83 PRO A C 1
ATOM 686 O O . PRO A 1 83 ? -5.957 -10.098 23.535 1.00 94.44 83 PRO A O 1
ATOM 689 N N . LYS A 1 84 ? -3.960 -9.163 23.102 1.00 95.50 84 LYS A N 1
ATOM 690 C CA . LYS A 1 84 ? -4.155 -8.026 23.995 1.00 95.50 84 LYS A CA 1
ATOM 691 C C . LYS A 1 84 ? -5.113 -7.037 23.329 1.00 95.50 84 LYS A C 1
ATOM 693 O O . LYS A 1 84 ? -4.852 -6.563 22.223 1.00 95.50 84 LYS A O 1
ATOM 698 N N . L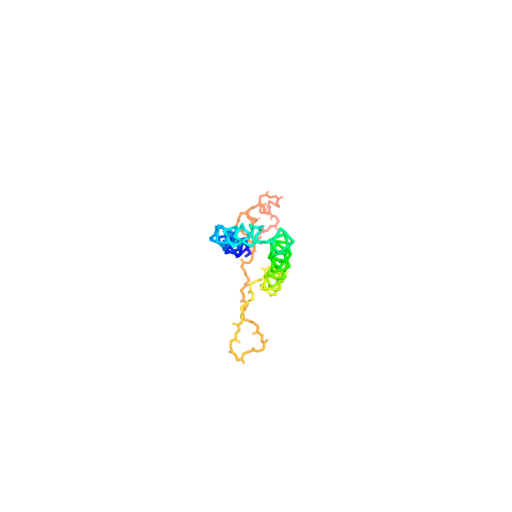EU A 1 85 ? -6.217 -6.729 24.005 1.00 94.06 85 LEU A N 1
ATOM 699 C CA . LEU A 1 85 ? -7.308 -5.914 23.470 1.00 94.06 85 LEU A CA 1
ATOM 700 C C . LEU A 1 85 ? -7.289 -4.495 24.052 1.00 94.06 85 LEU A C 1
ATOM 702 O O . LEU A 1 85 ? -7.207 -4.325 25.268 1.00 94.06 85 LEU A O 1
ATOM 706 N N . GLN A 1 86 ? -7.428 -3.482 23.196 1.00 95.06 86 GLN A N 1
ATOM 707 C CA . GLN A 1 86 ? -7.749 -2.109 23.600 1.00 95.06 86 GLN A CA 1
ATOM 708 C C . GLN A 1 86 ? -9.074 -1.674 22.970 1.00 95.06 86 GLN A C 1
ATOM 710 O O . GLN A 1 86 ? -9.297 -1.888 21.777 1.00 95.06 86 GLN A O 1
ATOM 715 N N . GLN A 1 87 ? -9.935 -1.043 23.771 1.00 93.50 87 GLN A N 1
ATOM 716 C CA . GLN A 1 87 ? -11.268 -0.582 23.374 1.00 93.50 87 GLN A CA 1
ATOM 717 C C . GLN A 1 87 ? -11.343 0.948 23.519 1.00 93.50 87 GLN A C 1
ATOM 719 O O . GLN A 1 87 ? -11.834 1.448 24.529 1.00 93.50 87 GLN A O 1
ATOM 724 N N . PRO A 1 88 ? -10.806 1.718 22.558 1.00 89.25 88 PRO A N 1
ATOM 725 C CA . PRO A 1 88 ? -10.683 3.172 22.688 1.00 89.25 88 PRO A CA 1
ATOM 726 C C . PRO A 1 88 ? -12.032 3.913 22.763 1.00 89.25 88 PRO A C 1
ATOM 728 O O . PRO A 1 88 ? -12.065 5.067 23.187 1.00 89.25 88 PRO A O 1
ATOM 731 N N . GLY A 1 89 ? -13.140 3.262 22.387 1.00 88.88 89 GLY A N 1
ATOM 732 C CA . GLY A 1 89 ? -14.456 3.891 22.296 1.00 88.88 89 GLY A CA 1
ATOM 733 C C . GLY A 1 89 ? -14.519 4.935 21.177 1.00 88.88 89 GLY A C 1
ATOM 734 O O . GLY A 1 89 ? -13.620 5.037 20.341 1.00 88.88 89 GLY A O 1
ATOM 735 N N . TYR A 1 90 ? -15.602 5.710 21.138 1.00 90.19 90 TYR A N 1
ATOM 736 C CA . TYR A 1 90 ? -15.722 6.816 20.189 1.00 90.19 90 TYR A CA 1
ATOM 737 C C . TYR A 1 90 ? -14.929 8.050 20.636 1.00 90.19 90 TYR A C 1
ATOM 739 O O . TYR A 1 90 ? -14.547 8.186 21.799 1.00 90.19 90 TYR A O 1
ATOM 747 N N . SER A 1 91 ? -14.700 8.980 19.706 1.00 91.19 91 SER A N 1
ATOM 748 C CA . SER A 1 91 ? -14.038 10.243 20.028 1.00 91.19 91 SER A CA 1
ATOM 749 C C . SER A 1 91 ? -14.897 11.109 20.960 1.00 91.19 91 SER A C 1
ATOM 751 O O . SER A 1 91 ? -16.125 10.983 21.012 1.00 91.19 91 SER A O 1
ATOM 753 N N . LYS A 1 92 ? -14.262 12.033 21.689 1.00 93.88 92 LYS A N 1
ATOM 754 C CA . LYS A 1 92 ? -14.979 12.970 22.571 1.00 93.88 92 LYS A CA 1
ATOM 755 C C . LYS A 1 92 ? -15.942 13.859 21.791 1.00 93.88 92 LYS A C 1
ATOM 757 O O . LYS A 1 92 ? -17.023 14.162 22.281 1.00 93.88 92 LYS A O 1
ATOM 762 N N . GLU A 1 93 ? -15.569 14.245 20.579 1.00 95.44 93 GLU A N 1
ATOM 763 C CA . GLU A 1 93 ? -16.378 15.056 19.670 1.00 95.44 93 GLU A CA 1
ATOM 764 C C . GLU A 1 93 ? -17.647 14.310 19.264 1.00 95.44 93 GLU A C 1
ATOM 766 O O . GLU A 1 93 ? -18.723 14.901 19.237 1.00 95.44 93 GLU A O 1
ATOM 771 N N . TRP A 1 94 ? -17.544 13.000 19.016 1.00 94.06 94 TRP A N 1
ATOM 772 C CA . TRP A 1 94 ? -18.709 12.168 18.736 1.00 94.06 94 TRP A CA 1
ATOM 773 C C . TRP A 1 94 ? -19.649 12.085 19.937 1.00 94.06 94 TRP A C 1
ATOM 775 O O . TRP A 1 94 ? -20.851 12.305 19.795 1.00 94.06 94 TRP A O 1
ATOM 785 N N . TYR A 1 95 ? -19.109 11.848 21.136 1.00 94.25 95 TYR A N 1
ATOM 786 C CA . TYR A 1 95 ? -19.923 11.876 22.352 1.00 94.25 95 TYR A CA 1
ATOM 787 C C . TYR A 1 95 ? -20.576 13.244 22.573 1.00 94.25 95 TYR A C 1
ATOM 789 O O . TYR A 1 95 ? -21.758 13.305 22.900 1.00 94.25 95 TYR A O 1
ATOM 797 N N . LYS A 1 96 ? -19.850 14.344 22.336 1.00 94.62 96 LYS A N 1
ATOM 798 C CA . LYS A 1 96 ? -20.391 15.707 22.428 1.00 94.62 96 LYS A CA 1
ATOM 799 C C . LYS A 1 96 ? -21.559 15.905 21.462 1.00 94.62 96 LYS A C 1
ATOM 801 O O . LYS A 1 96 ? -22.614 16.366 21.884 1.00 94.62 96 LYS A O 1
ATOM 806 N N . LYS A 1 97 ? -21.393 15.485 20.205 1.00 96.31 97 LYS A N 1
ATOM 807 C CA . LYS A 1 97 ? -22.433 15.554 19.176 1.00 96.31 97 LYS A CA 1
ATOM 808 C C . LYS A 1 97 ? -23.692 14.784 19.581 1.00 96.31 97 LYS A C 1
ATOM 810 O O . LYS A 1 97 ? -24.790 15.309 19.446 1.00 96.31 97 LYS A O 1
ATOM 815 N N . ILE A 1 98 ? -23.544 13.579 20.139 1.00 95.25 98 ILE A N 1
ATOM 816 C CA . ILE A 1 98 ? -24.685 12.799 20.644 1.00 95.25 98 ILE A CA 1
ATOM 817 C C . ILE A 1 98 ? -25.460 13.591 21.703 1.00 95.25 98 ILE A C 1
ATOM 819 O O . ILE A 1 98 ? -26.687 13.636 21.653 1.00 95.25 98 ILE A O 1
ATOM 823 N N . ILE A 1 99 ? -24.771 14.215 22.662 1.00 94.62 99 ILE A N 1
ATOM 824 C CA . ILE A 1 99 ? -25.432 15.009 23.707 1.00 94.62 99 ILE A CA 1
ATOM 825 C C . ILE A 1 99 ? -26.140 16.232 23.110 1.00 94.62 99 ILE A C 1
ATOM 827 O O . ILE A 1 99 ? -27.285 16.501 23.465 1.00 94.62 99 ILE A O 1
ATOM 831 N N . GLU A 1 100 ? -25.499 16.933 22.173 1.00 95.12 100 GLU A N 1
ATOM 832 C CA . GLU A 1 100 ? -26.081 18.089 21.476 1.00 95.12 100 GLU A CA 1
ATOM 833 C C . GLU A 1 100 ? -27.358 17.715 20.699 1.00 95.12 100 GLU A C 1
ATOM 835 O O . GLU A 1 100 ? -28.344 18.445 20.755 1.00 95.12 100 GLU A O 1
ATOM 840 N N . GLU A 1 101 ? -27.378 16.559 20.029 1.00 96.06 101 GLU A N 1
ATOM 841 C CA . GLU A 1 101 ? -28.519 16.106 19.218 1.00 96.06 101 GLU A CA 1
ATOM 842 C C . GLU A 1 101 ? -29.658 15.490 20.043 1.00 96.06 101 GLU A C 1
ATOM 844 O O . GLU A 1 101 ? -30.814 15.502 19.621 1.00 96.06 101 GLU A O 1
ATOM 849 N N . THR A 1 102 ? -29.354 14.925 21.213 1.00 95.00 102 THR A N 1
ATOM 850 C CA . THR A 1 102 ? -30.335 14.181 22.025 1.00 95.00 102 THR A CA 1
ATOM 851 C C . THR A 1 102 ? -30.826 14.934 23.258 1.00 95.00 102 THR A C 1
ATOM 853 O O . THR A 1 102 ? -31.748 14.461 23.932 1.00 95.00 102 THR A O 1
ATOM 856 N N . GLY A 1 103 ? -30.243 16.099 23.551 1.00 91.50 103 GLY A N 1
ATOM 857 C CA . GLY A 1 103 ? -30.619 16.955 24.669 1.00 91.50 103 GLY A CA 1
ATOM 858 C C . GLY A 1 103 ? -30.596 16.203 26.000 1.00 91.50 103 GLY A C 1
ATOM 859 O O . GLY A 1 103 ? -29.581 15.648 26.420 1.00 91.50 103 GLY A O 1
ATOM 860 N N . ASP A 1 104 ? -31.746 16.155 26.666 1.00 92.00 104 ASP A N 1
ATOM 861 C CA . ASP A 1 104 ? -31.859 15.637 28.031 1.00 92.00 104 ASP A CA 1
ATOM 862 C C . ASP A 1 104 ? -31.966 14.107 28.113 1.00 92.00 104 ASP A C 1
ATOM 864 O O . ASP A 1 104 ? -32.040 13.562 29.214 1.00 92.00 104 ASP A O 1
ATOM 868 N N . LYS A 1 105 ? -31.931 13.394 26.978 1.00 92.00 105 LYS A N 1
ATOM 869 C CA . LYS A 1 105 ? -32.088 11.929 26.918 1.00 92.00 105 LYS A CA 1
ATOM 870 C C . LYS A 1 105 ? -31.135 11.171 27.849 1.00 92.00 105 LYS A C 1
ATOM 872 O O . LYS A 1 105 ? -31.515 10.138 28.392 1.00 92.00 105 LYS A O 1
ATOM 877 N N . PHE A 1 106 ? -29.910 11.669 28.015 1.00 89.38 106 PHE A N 1
ATOM 878 C CA . PHE A 1 106 ? -28.873 11.044 28.844 1.00 89.38 106 PHE A CA 1
ATOM 879 C C . PHE A 1 106 ? -28.696 11.713 30.215 1.00 89.38 106 PHE A C 1
ATOM 881 O O . PHE A 1 106 ? -27.808 11.320 30.972 1.00 89.38 106 PHE A O 1
ATOM 888 N N . LYS A 1 107 ? -29.515 12.718 30.563 1.00 88.19 107 LYS A N 1
ATOM 889 C CA . LYS A 1 107 ? -29.470 13.318 31.900 1.00 88.19 107 LYS A CA 1
ATOM 890 C C . LYS A 1 107 ? -30.021 12.326 32.917 1.00 88.19 107 LYS A C 1
ATOM 892 O O . LYS A 1 107 ? -31.184 11.931 32.856 1.00 88.19 107 LYS A O 1
ATOM 897 N N . TYR A 1 108 ? -29.192 11.965 33.888 1.00 85.31 108 TYR A N 1
ATOM 898 C CA . TYR A 1 108 ? -29.640 11.207 35.045 1.00 85.31 108 TYR A CA 1
ATOM 899 C C . TYR A 1 108 ? -30.531 12.097 35.919 1.00 85.31 108 TYR A C 1
ATOM 901 O O . TYR A 1 108 ? -30.079 13.117 36.442 1.00 85.31 108 TYR A O 1
ATOM 909 N N . LYS A 1 109 ? -31.805 11.727 36.064 1.00 80.50 109 LYS A N 1
ATOM 910 C CA . LYS A 1 109 ? -32.702 12.337 37.048 1.00 80.50 109 LYS A CA 1
ATOM 911 C C . LYS A 1 109 ? -32.467 11.607 38.364 1.00 80.50 109 LYS A C 1
ATOM 913 O O . LYS A 1 109 ? -33.009 10.527 38.560 1.00 80.50 109 LYS A O 1
ATOM 918 N N . GLY A 1 110 ? -31.591 12.144 39.208 1.00 79.19 110 GLY A N 1
ATOM 919 C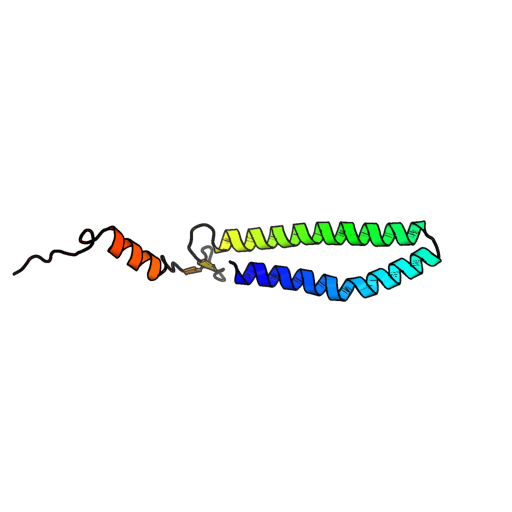 CA . GLY A 1 110 ? -31.402 11.593 40.547 1.00 79.19 110 GLY A CA 1
ATOM 920 C C . GLY A 1 110 ? -32.718 11.615 41.321 1.00 79.19 110 GLY A C 1
ATOM 921 O O . GLY A 1 110 ? -33.459 12.596 41.237 1.00 79.19 110 GLY A O 1
ATOM 922 N N . GLU A 1 111 ? -33.012 10.543 42.055 1.00 69.94 111 GLU A N 1
ATOM 923 C CA . GLU A 1 111 ? -34.038 10.580 43.095 1.00 69.94 111 GLU A CA 1
ATOM 924 C C . GLU A 1 111 ? -33.543 11.537 44.184 1.00 69.94 111 GLU A C 1
ATOM 926 O O . GLU A 1 111 ? -32.497 11.318 44.797 1.00 69.94 111 GLU A O 1
ATOM 931 N N . GLY A 1 112 ? -34.235 12.666 44.337 1.00 67.88 112 GLY A N 1
ATOM 932 C CA . GLY A 1 112 ? -33.989 13.588 45.437 1.00 67.88 112 GLY A CA 1
ATOM 933 C C . GLY A 1 112 ? -34.436 12.934 46.740 1.00 67.88 112 GLY A C 1
ATOM 934 O O . GLY A 1 112 ? -35.592 12.528 46.838 1.00 67.88 112 GLY A O 1
ATOM 935 N N . ASN A 1 113 ? -33.514 12.824 47.698 1.00 44.38 113 ASN A N 1
ATOM 936 C CA . ASN A 1 113 ? -33.850 12.592 49.105 1.00 44.38 113 ASN A CA 1
ATOM 937 C C . ASN A 1 113 ? -34.510 13.835 49.705 1.00 44.38 113 ASN A C 1
ATOM 939 O O . ASN A 1 113 ? -34.057 14.952 49.357 1.00 44.38 113 ASN A O 1
#

Foldseek 3Di:
DVVLVVVLVCVLVVVCVVCVVVQVVVLVVLCVVPVVRSVVSVVVVVVVSVVVSVVSVVVSCVVCCVQQVPNWGFACDPPDPGTDIDRPDDDPVVVVVCCVVVPCPPPDPDDDD